Protein AF-A0A3N6DY09-F1 (afdb_monomer_lite)

Radius of gyration: 40.02 Å; chains: 1; bounding box: 85×36×137 Å

pLDDT: mean 77.92, std 17.55, range [47.06, 97.31]

Sequence (128 aa):
MFWFLLLTMVVVVAAVTLAVVGGGGSAVLQEVEPERLTDPLPANRPVGRADVEAMRLPMAVRGYRMTDVDEALGRLGAELAERDAHIAELESALAGAQATAVNGPDLFKQPGEAPAAEDGQQDREDGR

Structure (mmCIF, N/CA/C/O backbone):
data_AF-A0A3N6DY09-F1
#
_entry.id   AF-A0A3N6DY09-F1
#
loop_
_atom_site.group_PDB
_atom_site.id
_atom_site.type_symbol
_atom_site.label_atom_id
_atom_site.label_alt_id
_atom_site.label_comp_id
_atom_site.label_asym_id
_atom_site.label_entity_id
_atom_site.label_seq_id
_atom_site.pdbx_PDB_ins_code
_atom_site.Cartn_x
_atom_site.Cartn_y
_atom_site.Cartn_z
_atom_site.occupancy
_atom_site.B_iso_or_equiv
_atom_site.auth_seq_id
_atom_site.auth_comp_id
_atom_site.auth_asym_id
_atom_site.auth_atom_id
_atom_site.pdbx_PDB_model_num
ATOM 1 N N . MET A 1 1 ? 33.559 0.266 -51.986 1.00 79.56 1 MET A N 1
ATOM 2 C CA . MET A 1 1 ? 32.151 0.724 -51.965 1.00 79.56 1 MET A CA 1
ATOM 3 C C . MET A 1 1 ? 31.298 -0.138 -51.033 1.00 79.56 1 MET A C 1
ATOM 5 O O . MET A 1 1 ? 30.915 0.369 -49.993 1.00 79.56 1 MET A O 1
ATOM 9 N N . PHE A 1 2 ? 31.097 -1.437 -51.296 1.00 86.00 2 PHE A N 1
ATOM 10 C CA . PHE A 1 2 ? 30.288 -2.330 -50.435 1.00 86.00 2 PHE A CA 1
ATOM 11 C C . PHE A 1 2 ? 30.729 -2.386 -48.957 1.00 86.00 2 PHE A C 1
ATOM 13 O O . PHE A 1 2 ? 29.913 -2.209 -48.062 1.00 86.00 2 PHE A O 1
ATOM 20 N N . TRP A 1 3 ? 32.031 -2.542 -48.698 1.00 90.00 3 TRP A N 1
ATOM 21 C CA . TRP A 1 3 ? 32.584 -2.562 -47.335 1.00 90.00 3 TRP A CA 1
ATOM 22 C C . TRP A 1 3 ? 32.303 -1.289 -46.531 1.00 90.00 3 TRP A C 1
ATOM 24 O O . TRP A 1 3 ? 32.050 -1.361 -45.334 1.00 90.00 3 TRP A O 1
ATOM 34 N N . PHE A 1 4 ? 32.317 -0.132 -47.196 1.00 92.81 4 PHE A N 1
ATOM 35 C CA . PHE A 1 4 ? 32.010 1.141 -46.553 1.00 92.81 4 PHE A CA 1
ATOM 36 C C . PHE A 1 4 ? 30.542 1.191 -46.132 1.00 92.81 4 PHE A C 1
ATOM 38 O O . PHE A 1 4 ? 30.271 1.549 -44.992 1.00 92.81 4 PHE A O 1
ATOM 45 N N . LEU A 1 5 ? 29.627 0.759 -47.012 1.00 93.94 5 LEU A N 1
ATOM 46 C CA . LEU A 1 5 ? 28.190 0.669 -46.729 1.00 93.94 5 LEU A CA 1
ATOM 47 C C . LEU A 1 5 ? 27.890 -0.301 -45.583 1.00 93.94 5 LEU A C 1
ATOM 49 O O . LEU A 1 5 ? 27.089 0.008 -44.707 1.00 93.94 5 LEU A O 1
ATOM 53 N N . LEU A 1 6 ? 28.563 -1.454 -45.556 1.00 95.25 6 LEU A N 1
ATOM 54 C CA . LEU A 1 6 ? 28.407 -2.432 -44.482 1.00 95.25 6 LEU A CA 1
ATOM 55 C C . LEU A 1 6 ? 28.889 -1.855 -43.147 1.00 95.25 6 LEU A C 1
ATOM 57 O O . LEU A 1 6 ? 28.187 -1.958 -42.146 1.00 95.25 6 LEU A O 1
ATOM 61 N N . LEU A 1 7 ? 30.043 -1.184 -43.139 1.00 96.62 7 LEU A N 1
ATOM 62 C CA . LEU A 1 7 ? 30.577 -0.551 -41.937 1.00 96.62 7 LEU A CA 1
ATOM 63 C C . LEU A 1 7 ? 29.682 0.597 -41.451 1.00 96.62 7 LEU A C 1
ATOM 65 O O . LEU A 1 7 ? 29.417 0.689 -40.256 1.00 96.62 7 LEU A O 1
ATOM 69 N N . THR A 1 8 ? 29.143 1.419 -42.359 1.00 96.69 8 THR A N 1
ATOM 70 C CA . THR A 1 8 ? 28.166 2.458 -41.986 1.00 96.69 8 THR A CA 1
ATOM 71 C C . THR A 1 8 ? 26.891 1.846 -41.425 1.00 96.69 8 THR A C 1
ATOM 73 O O . THR A 1 8 ? 26.403 2.316 -40.403 1.00 96.69 8 THR A O 1
ATOM 76 N N . MET A 1 9 ? 26.378 0.771 -42.030 1.00 96.12 9 MET A N 1
ATOM 77 C CA . MET A 1 9 ? 25.195 0.073 -41.527 1.00 96.12 9 MET A CA 1
ATOM 78 C C . MET A 1 9 ? 25.420 -0.470 -40.115 1.00 96.12 9 MET A C 1
ATOM 80 O O . MET A 1 9 ? 24.580 -0.260 -39.246 1.00 96.12 9 MET A O 1
ATOM 84 N N . VAL A 1 10 ? 26.566 -1.108 -39.858 1.00 96.88 10 VAL A N 1
ATOM 85 C CA . VAL A 1 10 ? 26.912 -1.613 -38.521 1.00 96.88 10 VAL A CA 1
ATOM 86 C C . VAL A 1 10 ? 27.005 -0.473 -37.509 1.00 96.88 10 VAL A C 1
ATOM 88 O O . VAL A 1 10 ? 26.455 -0.597 -36.420 1.00 96.88 10 VAL A O 1
ATOM 91 N N . VAL A 1 11 ? 27.640 0.649 -37.862 1.00 96.94 11 VAL A N 1
ATOM 92 C CA . VAL A 1 11 ? 27.747 1.822 -36.977 1.00 96.94 11 VAL A CA 1
ATOM 93 C C . VAL A 1 11 ? 26.372 2.414 -36.667 1.00 96.94 11 VAL A C 1
ATOM 95 O O . VAL A 1 11 ? 26.092 2.714 -35.511 1.00 96.94 11 VAL A O 1
ATOM 98 N N . VAL A 1 12 ? 25.498 2.544 -37.669 1.00 96.12 12 VAL A N 1
ATOM 99 C CA . VAL A 1 12 ? 24.133 3.059 -37.485 1.00 96.12 12 VAL A CA 1
ATOM 100 C C . VAL A 1 12 ? 23.316 2.119 -36.604 1.00 96.12 12 VAL A C 1
ATOM 102 O O . VAL A 1 12 ? 22.705 2.577 -35.644 1.00 96.12 12 VAL A O 1
ATOM 105 N N . VAL A 1 13 ? 23.337 0.812 -36.877 1.00 95.94 13 VAL A N 1
ATOM 106 C CA . VAL A 1 13 ? 22.625 -0.184 -36.061 1.00 95.94 13 VAL A CA 1
ATOM 107 C C . VAL A 1 13 ? 23.147 -0.166 -34.630 1.00 95.94 13 VAL A C 1
ATOM 109 O O . VAL A 1 13 ? 22.346 -0.079 -33.706 1.00 95.94 13 VAL A O 1
ATOM 112 N N . ALA A 1 14 ? 24.468 -0.170 -34.436 1.00 92.56 14 ALA A N 1
ATOM 113 C CA . ALA A 1 14 ? 25.081 -0.096 -33.116 1.00 92.56 14 ALA A CA 1
ATOM 114 C C . ALA A 1 14 ? 24.647 1.175 -32.375 1.00 92.56 14 ALA A C 1
ATOM 116 O O . ALA A 1 14 ? 24.152 1.079 -31.257 1.00 92.56 14 ALA A O 1
ATOM 117 N N . ALA A 1 15 ? 24.735 2.347 -33.008 1.00 88.69 15 ALA A N 1
ATOM 118 C CA . ALA A 1 15 ? 24.318 3.614 -32.413 1.00 88.69 15 ALA A CA 1
ATOM 119 C C . ALA A 1 15 ? 22.826 3.624 -32.042 1.00 88.69 15 ALA A C 1
ATOM 121 O O . ALA A 1 15 ? 22.480 4.032 -30.937 1.00 88.69 15 ALA A O 1
ATOM 122 N N . VAL A 1 16 ? 21.949 3.123 -32.919 1.00 88.62 16 VAL A N 1
ATOM 123 C CA . VAL A 1 16 ? 20.505 3.021 -32.653 1.00 88.62 16 VAL A CA 1
ATOM 124 C C . VAL A 1 16 ? 20.233 2.048 -31.511 1.00 88.62 16 VAL A C 1
ATOM 126 O O . VAL A 1 16 ? 19.493 2.384 -30.594 1.00 88.62 16 VAL A O 1
ATOM 129 N N . THR A 1 17 ? 20.858 0.869 -31.509 1.00 85.94 17 THR A N 1
ATOM 130 C CA . THR A 1 17 ? 20.703 -0.088 -30.403 1.00 85.94 17 THR A CA 1
ATOM 131 C C . THR A 1 17 ? 21.196 0.489 -29.083 1.00 85.94 17 THR A C 1
ATOM 133 O O . THR A 1 17 ? 20.517 0.335 -28.077 1.00 85.94 17 THR A O 1
ATOM 136 N N . LEU A 1 18 ? 22.316 1.216 -29.075 1.00 79.81 18 LEU A N 1
ATOM 137 C CA . LEU A 1 18 ? 22.851 1.864 -27.879 1.00 79.81 18 LEU A CA 1
ATOM 138 C C . LEU A 1 18 ? 21.962 3.032 -27.431 1.00 79.81 18 LEU A C 1
ATOM 140 O O . LEU A 1 18 ? 21.809 3.239 -26.238 1.00 79.81 18 LEU A O 1
ATOM 144 N N . ALA A 1 19 ? 21.308 3.746 -28.348 1.00 75.81 19 ALA A N 1
ATOM 145 C CA . ALA A 1 19 ? 20.324 4.774 -28.012 1.00 75.81 19 ALA A CA 1
ATOM 146 C C . ALA A 1 19 ? 19.022 4.183 -27.445 1.00 75.81 19 ALA A C 1
ATOM 148 O O . ALA A 1 19 ? 18.463 4.728 -26.501 1.00 75.81 19 ALA A O 1
ATOM 149 N N . VAL A 1 20 ? 18.551 3.051 -27.973 1.00 76.56 20 VAL A N 1
ATOM 150 C CA . VAL A 1 20 ? 17.343 2.365 -27.481 1.00 76.56 20 VAL A CA 1
ATOM 151 C C . VAL A 1 20 ? 17.601 1.684 -26.135 1.00 76.56 20 VAL A C 1
ATOM 153 O O . VAL A 1 20 ? 16.767 1.751 -25.239 1.00 76.56 20 VAL A O 1
ATOM 156 N N . VAL A 1 21 ? 18.764 1.048 -25.976 1.00 74.06 21 VAL A N 1
ATOM 157 C CA . VAL A 1 21 ? 19.161 0.351 -24.740 1.00 74.06 21 VAL A CA 1
ATOM 158 C C . VAL A 1 21 ? 19.677 1.332 -23.679 1.00 74.06 21 VAL A C 1
ATOM 160 O O . VAL A 1 21 ? 19.460 1.122 -22.491 1.00 74.06 21 VAL A O 1
ATOM 163 N N . GLY A 1 22 ? 20.362 2.399 -24.094 1.00 59.53 22 GLY A N 1
ATOM 164 C CA . GLY A 1 22 ? 20.989 3.405 -23.231 1.00 59.53 22 GLY A CA 1
ATOM 165 C C . GLY A 1 22 ? 20.166 4.677 -23.015 1.00 59.53 22 GLY A C 1
ATOM 166 O O . GLY A 1 22 ? 20.532 5.492 -22.173 1.00 59.53 22 GLY A O 1
ATOM 167 N N . GLY A 1 23 ? 19.035 4.845 -23.705 1.00 54.03 23 GLY A N 1
ATOM 168 C CA . GLY A 1 23 ? 18.120 5.990 -23.598 1.00 54.03 23 GLY A CA 1
ATOM 169 C C . GLY A 1 23 ? 17.341 6.096 -22.281 1.00 54.03 23 GLY A C 1
ATOM 170 O O . GLY A 1 23 ? 16.285 6.716 -22.252 1.00 54.03 23 GLY A O 1
ATOM 171 N N . GLY A 1 24 ? 17.844 5.498 -21.198 1.00 51.88 24 GLY A N 1
ATOM 172 C CA . GLY A 1 24 ? 17.361 5.709 -19.832 1.00 51.88 24 GLY A CA 1
ATOM 173 C C . GLY A 1 24 ? 18.131 6.788 -19.059 1.00 51.88 24 GLY A C 1
ATOM 174 O O . GLY A 1 24 ? 17.864 6.976 -17.878 1.00 51.88 24 GLY A O 1
ATOM 175 N N . GLY A 1 25 ? 19.104 7.470 -19.676 1.00 53.38 25 GLY A N 1
ATOM 176 C CA . GLY A 1 25 ? 19.968 8.429 -18.983 1.00 53.38 25 GLY A CA 1
ATOM 177 C C . GLY A 1 25 ? 20.284 9.678 -19.801 1.00 53.38 25 GLY A C 1
ATOM 178 O O . GLY A 1 25 ? 21.282 9.713 -20.511 1.00 53.38 25 GLY A O 1
ATOM 179 N N . SER A 1 26 ? 19.468 10.714 -19.602 1.00 54.22 26 SER A N 1
ATOM 180 C CA . SER A 1 26 ? 19.803 12.139 -19.764 1.00 54.22 26 SER A CA 1
ATOM 181 C C . SER A 1 26 ? 19.998 12.702 -21.179 1.00 54.22 26 SER A C 1
ATOM 183 O O . SER A 1 26 ? 21.085 12.656 -21.746 1.00 54.22 26 SER A O 1
ATOM 185 N N . ALA A 1 27 ? 18.973 13.408 -21.673 1.00 53.25 27 ALA A N 1
ATOM 186 C CA . ALA A 1 27 ? 18.945 14.881 -21.750 1.00 53.25 27 ALA A CA 1
ATOM 187 C C . ALA A 1 27 ? 17.975 15.372 -22.849 1.00 53.25 27 ALA A C 1
ATOM 189 O O . ALA A 1 27 ? 17.975 14.860 -23.963 1.00 53.25 27 ALA A O 1
ATOM 190 N N . VAL A 1 28 ? 17.249 16.457 -22.543 1.00 48.53 28 VAL A N 1
ATOM 191 C CA . VAL A 1 28 ? 16.513 17.389 -23.439 1.00 48.53 28 VAL A CA 1
ATOM 192 C C . VAL A 1 28 ? 14.979 17.273 -23.486 1.00 48.53 28 VAL A C 1
ATOM 194 O O . VAL A 1 28 ? 14.332 18.253 -23.843 1.00 48.53 28 VAL A O 1
ATOM 197 N N . LEU A 1 29 ? 14.351 16.203 -23.000 1.00 52.91 29 LEU A N 1
ATOM 198 C CA . LEU A 1 29 ? 12.908 16.240 -22.723 1.00 52.91 29 LEU A CA 1
ATOM 199 C C . LEU A 1 29 ? 12.701 16.375 -21.220 1.00 52.91 29 LEU A C 1
ATOM 201 O O . LEU A 1 29 ? 13.230 15.580 -20.449 1.00 52.91 29 LEU A O 1
ATOM 205 N N . GLN A 1 30 ? 11.999 17.439 -20.828 1.00 47.22 30 GLN A N 1
ATOM 206 C CA . GLN A 1 30 ? 11.522 17.675 -19.471 1.00 47.22 30 GLN A CA 1
ATOM 207 C C . GLN A 1 30 ? 10.994 16.353 -18.912 1.00 47.22 30 GLN A C 1
ATOM 209 O O . GLN A 1 30 ? 10.228 15.678 -19.596 1.00 47.22 30 GLN A O 1
ATOM 214 N N . GLU A 1 31 ? 11.468 15.981 -17.727 1.00 47.06 31 GLU A N 1
ATOM 215 C CA . GLU A 1 31 ? 11.088 14.780 -16.989 1.00 47.06 31 GLU A CA 1
ATOM 216 C C . GLU A 1 31 ? 9.564 14.794 -16.794 1.00 47.06 31 GLU A C 1
ATOM 218 O O . GLU A 1 31 ? 9.040 15.320 -15.814 1.00 47.06 31 GLU A O 1
ATOM 223 N N . VAL A 1 32 ? 8.818 14.305 -17.787 1.00 48.38 32 VAL A N 1
ATOM 224 C CA . VAL A 1 32 ? 7.433 13.904 -17.593 1.00 48.38 32 VAL A CA 1
ATOM 225 C C . VAL A 1 32 ? 7.575 12.750 -16.628 1.00 48.38 32 VAL A C 1
ATOM 227 O O . VAL A 1 32 ? 8.108 11.709 -17.017 1.00 48.38 32 VAL A O 1
ATOM 230 N N . GLU A 1 33 ? 7.234 12.992 -15.357 1.00 52.19 33 GLU A N 1
ATOM 231 C CA . GLU A 1 33 ? 7.202 11.961 -14.326 1.00 52.19 33 GLU A CA 1
ATOM 232 C C . GLU A 1 33 ? 6.569 10.735 -14.987 1.00 52.19 33 GLU A C 1
ATOM 234 O O . GLU A 1 33 ? 5.438 10.857 -15.471 1.00 52.19 33 GLU A O 1
ATOM 239 N N . PRO A 1 34 ? 7.329 9.633 -15.155 1.00 54.72 34 PRO A N 1
ATOM 240 C CA . PRO A 1 34 ? 6.901 8.506 -15.966 1.00 54.72 34 PRO A CA 1
ATOM 241 C C . PRO A 1 34 ? 5.508 8.151 -15.501 1.00 54.72 34 PRO A C 1
ATOM 243 O O . PRO A 1 34 ? 5.346 7.922 -14.304 1.00 54.72 34 PRO A O 1
ATOM 246 N N . GLU A 1 35 ? 4.537 8.227 -16.416 1.00 50.16 35 GLU A N 1
ATOM 247 C CA . GLU A 1 35 ? 3.107 8.148 -16.134 1.00 50.16 35 GLU A CA 1
ATOM 248 C C . GLU A 1 35 ? 2.884 7.000 -15.159 1.00 50.16 35 GLU A C 1
ATOM 250 O O . GLU A 1 35 ? 2.974 5.823 -15.524 1.00 50.16 35 GLU A O 1
ATOM 255 N N . ARG A 1 36 ? 2.772 7.344 -13.868 1.00 55.09 36 ARG A N 1
ATOM 256 C CA . ARG A 1 36 ? 2.793 6.345 -12.813 1.00 55.09 36 ARG A CA 1
ATOM 257 C C . ARG A 1 36 ? 1.429 5.701 -12.871 1.00 55.09 36 ARG A C 1
ATOM 259 O O . ARG A 1 36 ? 0.507 6.120 -12.188 1.00 55.09 36 ARG A O 1
ATOM 266 N N . LEU A 1 37 ? 1.325 4.632 -13.652 1.00 52.97 37 LEU A N 1
ATOM 267 C CA . LEU A 1 37 ? 0.248 3.643 -13.578 1.00 52.97 37 LEU A CA 1
ATOM 268 C C . LEU A 1 37 ? 0.341 2.845 -12.260 1.00 52.97 37 LEU A C 1
ATOM 270 O O . LEU A 1 37 ? 0.030 1.659 -12.204 1.00 52.97 37 LEU A O 1
ATOM 274 N N . THR A 1 38 ? 0.861 3.475 -11.210 1.00 60.16 38 THR A N 1
ATOM 275 C CA . THR A 1 38 ? 0.925 2.957 -9.861 1.00 60.16 38 THR A CA 1
ATOM 276 C C . THR A 1 38 ? -0.330 3.471 -9.198 1.00 60.16 38 THR A C 1
ATOM 278 O O . THR A 1 38 ? -0.422 4.667 -8.940 1.00 60.16 38 THR A O 1
ATOM 281 N N . ASP A 1 39 ? -1.294 2.588 -8.964 1.00 67.50 39 ASP A N 1
ATOM 282 C CA . ASP A 1 39 ? -2.396 2.901 -8.062 1.00 67.50 39 ASP A CA 1
ATOM 283 C C . ASP A 1 39 ? -1.775 3.156 -6.678 1.00 67.50 39 ASP A C 1
ATOM 285 O O . ASP A 1 39 ? -1.176 2.234 -6.105 1.00 67.50 39 ASP A O 1
ATOM 289 N N . PRO A 1 40 ? -1.729 4.415 -6.206 1.00 73.75 40 PRO A N 1
ATOM 290 C CA . PRO A 1 40 ? -1.013 4.730 -4.988 1.00 73.75 40 PRO A CA 1
ATOM 291 C C . PRO A 1 40 ? -1.749 4.117 -3.800 1.00 73.75 40 PRO A C 1
ATOM 293 O O . PRO A 1 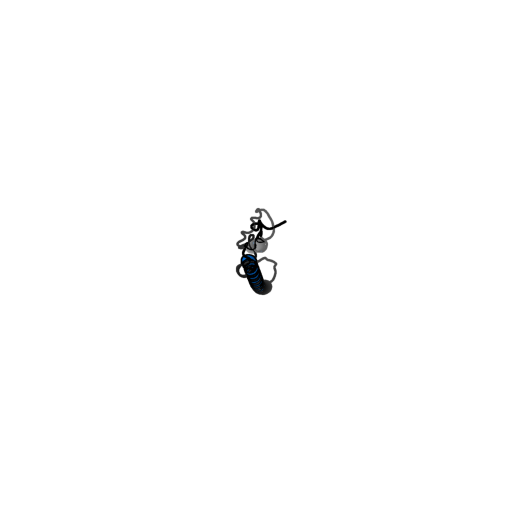40 ? -2.978 4.067 -3.760 1.00 73.75 40 PRO A O 1
ATOM 296 N N . LEU A 1 41 ? -0.985 3.698 -2.790 1.00 83.81 41 LEU A N 1
ATOM 297 C CA . LEU A 1 41 ? -1.571 3.280 -1.522 1.00 83.81 41 LEU A CA 1
ATOM 298 C C . LEU A 1 41 ? -2.489 4.388 -0.974 1.00 83.81 41 LEU A C 1
ATOM 300 O O . LEU A 1 41 ? -2.195 5.578 -1.155 1.00 83.81 41 LEU A O 1
ATOM 304 N N . PRO A 1 42 ? -3.591 4.021 -0.296 1.00 84.81 42 PRO A N 1
ATOM 305 C CA . PRO A 1 42 ? -4.538 4.995 0.220 1.00 84.81 42 PRO A CA 1
ATOM 306 C C . PRO A 1 42 ? -3.839 5.991 1.155 1.00 84.81 42 PRO A C 1
ATOM 308 O O . PRO A 1 42 ? -3.263 5.614 2.169 1.00 84.81 42 PRO A O 1
ATOM 311 N N . ALA A 1 43 ? -3.905 7.282 0.819 1.00 85.38 43 ALA A N 1
ATOM 312 C CA . ALA A 1 43 ? -3.281 8.345 1.615 1.00 85.38 43 ALA A CA 1
ATOM 313 C C . ALA A 1 43 ? -4.156 8.813 2.792 1.00 85.38 43 ALA A C 1
ATOM 315 O O . ALA A 1 43 ? -3.674 9.472 3.709 1.00 85.38 43 ALA A O 1
ATOM 316 N N . ASN A 1 44 ? -5.455 8.510 2.750 1.00 88.56 44 ASN A N 1
ATOM 317 C CA . ASN A 1 44 ? -6.465 9.008 3.686 1.00 88.56 44 ASN A CA 1
ATOM 318 C C . ASN A 1 44 ? -6.987 7.948 4.667 1.00 88.56 44 ASN A C 1
ATOM 320 O O . ASN A 1 44 ? -7.791 8.279 5.536 1.00 88.56 44 ASN A O 1
ATOM 324 N N . ARG A 1 45 ? -6.569 6.687 4.527 1.00 88.19 45 ARG A N 1
ATOM 325 C CA . ARG A 1 45 ? -6.936 5.593 5.430 1.00 88.19 45 ARG A CA 1
ATOM 326 C C . ARG A 1 45 ? -5.749 4.655 5.649 1.00 88.19 45 ARG A C 1
ATOM 328 O O . ARG A 1 45 ? -4.858 4.624 4.801 1.00 88.19 45 ARG A O 1
ATOM 335 N N . PRO A 1 46 ? -5.741 3.876 6.743 1.00 88.75 46 PRO A N 1
ATOM 336 C CA . PRO A 1 46 ? -4.762 2.816 6.924 1.00 88.75 46 PRO A CA 1
ATOM 337 C C . PRO A 1 46 ? -4.748 1.854 5.731 1.00 88.75 46 PRO A C 1
ATOM 339 O O . PRO A 1 46 ? -5.791 1.545 5.142 1.00 88.75 46 PRO A O 1
ATOM 342 N N . VAL A 1 47 ? -3.545 1.401 5.386 1.00 91.12 47 VAL A N 1
ATOM 343 C CA . VAL A 1 47 ? -3.317 0.378 4.365 1.00 91.12 47 VAL A CA 1
ATOM 344 C C . VAL A 1 47 ? -3.822 -0.950 4.910 1.00 91.12 47 VAL A C 1
ATOM 346 O O . VAL A 1 47 ? -3.448 -1.323 6.017 1.00 91.12 47 VAL A O 1
ATOM 349 N N . GLY A 1 48 ? -4.648 -1.647 4.134 1.00 90.12 48 GLY A N 1
ATOM 350 C CA . GLY A 1 48 ? -5.092 -3.003 4.433 1.00 90.12 48 GLY A CA 1
ATOM 351 C C . GLY A 1 48 ? -4.410 -4.035 3.538 1.00 90.12 48 GLY A C 1
ATOM 352 O O . GLY A 1 48 ? -3.754 -3.709 2.546 1.00 90.12 48 GLY A O 1
ATOM 353 N N . ARG A 1 49 ? -4.618 -5.316 3.849 1.00 90.00 49 ARG A N 1
ATOM 354 C CA . ARG A 1 49 ? -4.065 -6.436 3.068 1.00 90.00 49 ARG A CA 1
ATOM 355 C C . ARG A 1 49 ? -4.412 -6.369 1.574 1.00 90.00 49 ARG A C 1
ATOM 357 O O . ARG A 1 49 ? -3.537 -6.574 0.741 1.00 90.00 49 ARG A O 1
ATOM 364 N N . ALA A 1 50 ? -5.663 -6.053 1.240 1.00 87.75 50 ALA A N 1
ATOM 365 C CA . ALA A 1 50 ? -6.117 -5.968 -0.150 1.00 87.75 50 ALA A CA 1
ATOM 366 C C . ALA A 1 50 ? -5.390 -4.867 -0.944 1.00 87.75 50 ALA A C 1
ATOM 368 O O . ALA A 1 50 ? -5.147 -5.030 -2.136 1.00 87.75 50 ALA A O 1
ATOM 369 N N . ASP A 1 51 ? -5.002 -3.774 -0.281 1.00 89.62 51 ASP A N 1
ATOM 370 C CA . ASP A 1 51 ? -4.270 -2.676 -0.918 1.00 89.62 51 ASP A CA 1
ATOM 371 C C . ASP A 1 51 ? -2.837 -3.102 -1.264 1.00 89.62 51 ASP A C 1
ATOM 373 O O . ASP A 1 51 ? -2.330 -2.783 -2.337 1.00 89.62 51 ASP A O 1
ATOM 377 N N . VAL A 1 52 ? -2.199 -3.878 -0.380 1.00 90.19 52 VAL A N 1
ATOM 378 C CA . VAL A 1 52 ? -0.868 -4.455 -0.626 1.00 90.19 52 VAL A CA 1
ATOM 379 C C . VAL A 1 52 ? -0.918 -5.479 -1.763 1.00 90.19 52 VAL A C 1
ATOM 381 O O . VAL A 1 52 ? -0.034 -5.477 -2.615 1.00 90.19 52 VAL A O 1
ATOM 384 N N . GLU A 1 53 ? -1.957 -6.319 -1.814 1.00 87.81 53 GLU A N 1
ATOM 385 C CA . GLU A 1 53 ? -2.149 -7.318 -2.878 1.00 87.81 53 GLU A CA 1
ATOM 386 C C . GLU A 1 53 ? -2.474 -6.683 -4.245 1.00 87.81 53 GLU A C 1
ATOM 388 O O . GLU A 1 53 ? -2.097 -7.224 -5.287 1.00 87.81 53 GLU A O 1
ATOM 393 N N . ALA A 1 54 ? -3.152 -5.531 -4.262 1.00 87.00 54 ALA A N 1
ATOM 394 C CA . ALA A 1 54 ? -3.472 -4.793 -5.485 1.00 87.00 54 ALA A CA 1
ATOM 395 C C . ALA A 1 54 ? -2.301 -3.942 -6.013 1.00 87.00 54 ALA A C 1
ATOM 397 O O . ALA A 1 54 ? -2.300 -3.549 -7.184 1.00 87.00 54 ALA A O 1
ATOM 398 N N . MET A 1 55 ? -1.297 -3.668 -5.174 1.00 86.25 55 MET A N 1
ATOM 399 C CA . MET A 1 55 ? -0.171 -2.799 -5.499 1.00 86.25 55 MET A CA 1
ATOM 400 C C . MET A 1 55 ? 0.665 -3.346 -6.667 1.00 86.25 55 MET A C 1
ATOM 402 O O . MET A 1 55 ? 1.060 -4.511 -6.706 1.00 86.25 55 MET A O 1
ATOM 406 N N . ARG A 1 56 ? 0.993 -2.472 -7.627 1.00 83.38 56 ARG A N 1
ATOM 407 C CA . ARG A 1 56 ? 1.836 -2.800 -8.787 1.00 83.38 56 ARG A CA 1
ATOM 408 C C . ARG A 1 56 ? 3.119 -1.983 -8.770 1.00 83.38 56 ARG A C 1
ATOM 410 O O . ARG A 1 56 ? 3.110 -0.782 -9.034 1.00 83.38 56 ARG A O 1
ATOM 417 N N . LEU A 1 57 ? 4.229 -2.656 -8.478 1.00 83.69 57 LEU A N 1
ATOM 418 C CA . LEU A 1 57 ? 5.552 -2.041 -8.474 1.00 83.69 57 LEU A CA 1
ATOM 419 C C . LEU A 1 57 ? 6.140 -2.017 -9.899 1.00 83.69 57 LEU A C 1
ATOM 421 O O . LEU A 1 57 ? 6.165 -3.057 -10.562 1.00 83.69 57 LEU A O 1
ATOM 425 N N . PRO A 1 58 ? 6.611 -0.857 -10.394 1.00 79.12 58 PRO A N 1
ATOM 426 C CA . PRO A 1 58 ? 7.232 -0.758 -11.710 1.00 79.12 58 PRO A CA 1
ATOM 427 C C . PRO A 1 58 ? 8.602 -1.450 -11.743 1.00 79.12 58 PRO A C 1
ATOM 429 O O . PRO A 1 58 ? 9.345 -1.449 -10.760 1.00 79.12 58 PRO A O 1
ATOM 432 N N . MET A 1 59 ? 8.963 -2.008 -12.901 1.00 80.44 59 MET A N 1
ATOM 433 C CA . MET A 1 59 ? 10.278 -2.621 -13.111 1.00 80.44 59 MET A CA 1
ATOM 434 C C . MET A 1 59 ? 11.336 -1.563 -13.439 1.00 80.44 59 MET A C 1
ATOM 436 O O . MET A 1 59 ? 11.111 -0.689 -14.274 1.00 80.44 59 MET A O 1
ATOM 440 N N . ALA A 1 60 ? 12.515 -1.681 -12.828 1.00 80.31 60 ALA A N 1
ATOM 441 C CA . ALA A 1 60 ? 13.671 -0.825 -13.088 1.00 80.31 60 ALA A CA 1
ATOM 442 C C . ALA A 1 60 ? 14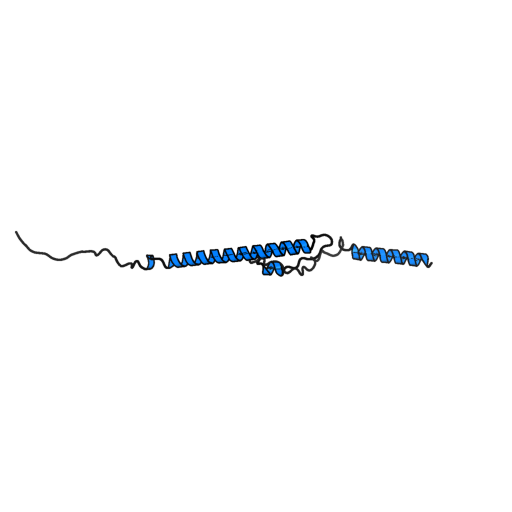.867 -1.653 -13.586 1.00 80.31 60 ALA A C 1
ATOM 444 O O . ALA A 1 60 ? 15.016 -2.819 -13.224 1.00 80.31 60 ALA A O 1
ATOM 445 N N . VAL A 1 61 ? 15.757 -1.032 -14.375 1.00 78.19 61 VAL A N 1
ATOM 446 C CA . VAL A 1 61 ? 16.987 -1.661 -14.919 1.00 78.19 61 VAL A CA 1
ATOM 447 C C . VAL A 1 61 ? 17.863 -2.264 -13.811 1.00 78.19 61 VAL A C 1
ATOM 449 O O . VAL A 1 61 ? 18.568 -3.250 -14.020 1.00 78.19 61 VAL A O 1
ATOM 452 N N . ARG A 1 62 ? 17.792 -1.692 -12.607 1.00 82.12 62 ARG A N 1
ATOM 453 C CA . ARG A 1 62 ? 18.369 -2.237 -11.382 1.00 82.12 62 ARG A CA 1
ATOM 454 C C . ARG A 1 62 ? 17.315 -2.168 -10.283 1.00 82.12 62 ARG A C 1
ATOM 456 O O . ARG A 1 62 ? 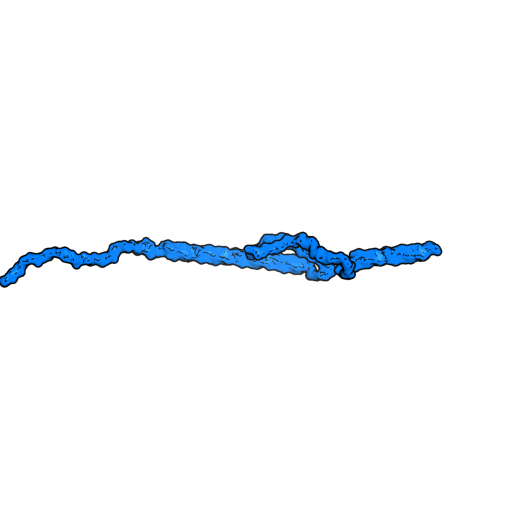16.749 -1.105 -10.052 1.00 82.12 62 ARG A O 1
ATOM 463 N N . GLY A 1 63 ? 17.077 -3.280 -9.599 1.00 84.62 63 GLY A N 1
ATOM 464 C CA . GLY A 1 63 ? 16.067 -3.370 -8.550 1.00 84.62 63 GLY A CA 1
ATOM 465 C C . GLY A 1 63 ? 16.205 -4.644 -7.727 1.00 84.62 63 GLY A C 1
ATOM 466 O O . GLY A 1 63 ? 17.069 -5.484 -7.997 1.00 84.62 63 GLY A O 1
ATOM 467 N N . TYR A 1 64 ? 15.357 -4.764 -6.709 1.00 88.25 64 TYR A N 1
ATOM 468 C CA . TYR A 1 64 ? 15.194 -6.008 -5.966 1.00 88.25 64 TYR A CA 1
ATOM 469 C C . TYR A 1 64 ? 14.586 -7.087 -6.867 1.00 88.25 64 TYR A C 1
ATOM 471 O O . TYR A 1 64 ? 13.930 -6.787 -7.867 1.00 88.25 64 TYR A O 1
ATOM 479 N N . ARG A 1 65 ? 14.821 -8.358 -6.533 1.00 86.69 65 ARG A N 1
ATOM 480 C CA . ARG A 1 65 ? 14.199 -9.460 -7.269 1.00 86.69 65 ARG A CA 1
ATOM 481 C C . ARG A 1 65 ? 12.708 -9.488 -6.967 1.00 86.69 65 ARG A C 1
ATOM 483 O O . ARG A 1 65 ? 12.326 -9.444 -5.804 1.00 86.69 65 ARG A O 1
ATOM 490 N N . MET A 1 66 ? 11.895 -9.613 -8.014 1.00 86.75 66 MET A N 1
ATOM 491 C CA . MET A 1 66 ? 10.436 -9.602 -7.886 1.00 86.75 66 MET A CA 1
ATOM 492 C C . MET A 1 66 ? 9.941 -10.702 -6.943 1.00 86.75 66 MET A C 1
ATOM 494 O O . MET A 1 66 ? 9.140 -10.428 -6.069 1.00 86.75 66 MET A O 1
ATOM 498 N N . THR A 1 67 ? 10.506 -11.909 -7.036 1.00 90.69 67 THR A N 1
ATOM 499 C CA . THR A 1 67 ? 10.137 -13.034 -6.164 1.00 90.69 67 THR A CA 1
ATOM 500 C C . THR A 1 67 ? 10.371 -12.739 -4.683 1.00 90.69 67 THR A C 1
ATOM 502 O O . THR A 1 67 ? 9.488 -12.994 -3.875 1.00 90.69 67 THR A O 1
ATOM 505 N N . ASP A 1 68 ? 11.524 -12.160 -4.334 1.00 92.50 68 ASP A N 1
ATOM 506 C CA . ASP A 1 68 ? 11.860 -11.849 -2.939 1.00 92.50 68 ASP A CA 1
ATOM 507 C C . ASP A 1 68 ? 10.955 -10.729 -2.396 1.00 92.50 68 ASP A C 1
ATOM 509 O O . ASP A 1 68 ? 10.539 -10.750 -1.238 1.00 92.50 68 ASP A O 1
ATOM 513 N N . VAL A 1 69 ? 10.628 -9.748 -3.247 1.00 92.88 69 VAL A N 1
ATOM 514 C CA . VAL A 1 69 ? 9.701 -8.660 -2.910 1.00 92.88 69 VAL A CA 1
ATOM 515 C C . VAL A 1 69 ? 8.280 -9.191 -2.739 1.00 92.88 69 VAL A C 1
ATOM 517 O O . VAL A 1 69 ? 7.638 -8.859 -1.749 1.00 92.88 69 VAL A O 1
ATOM 520 N N . ASP A 1 70 ? 7.802 -10.037 -3.650 1.00 91.69 70 ASP A N 1
ATOM 521 C CA . ASP A 1 70 ? 6.462 -10.626 -3.597 1.00 91.69 70 ASP A CA 1
ATOM 522 C C . ASP A 1 70 ? 6.295 -11.528 -2.369 1.00 91.69 70 ASP A C 1
ATOM 524 O O . ASP A 1 70 ? 5.268 -11.471 -1.694 1.00 91.69 70 ASP A O 1
ATOM 528 N N . GLU A 1 71 ? 7.315 -12.320 -2.026 1.00 94.19 71 GLU A N 1
ATOM 529 C CA . GLU A 1 71 ? 7.316 -13.140 -0.812 1.00 94.19 71 GLU A CA 1
ATOM 530 C C . GLU A 1 71 ? 7.251 -12.266 0.449 1.00 94.19 71 GLU A C 1
ATOM 532 O O . GLU A 1 71 ? 6.432 -12.509 1.342 1.00 94.19 71 GLU A O 1
ATOM 537 N N . ALA A 1 72 ? 8.066 -11.208 0.507 1.00 95.38 72 ALA A N 1
ATOM 538 C CA . ALA A 1 72 ? 8.067 -10.273 1.626 1.00 95.38 72 ALA A CA 1
ATOM 539 C C . ALA A 1 72 ? 6.727 -9.528 1.757 1.00 95.38 72 ALA A C 1
ATOM 541 O O . ALA A 1 72 ? 6.187 -9.433 2.860 1.00 95.38 72 ALA A O 1
ATOM 542 N N . LEU A 1 73 ? 6.160 -9.035 0.651 1.00 94.81 73 LEU A N 1
ATOM 543 C CA . LEU A 1 73 ? 4.864 -8.352 0.638 1.00 94.81 73 LEU A CA 1
ATOM 544 C C . LEU A 1 73 ? 3.717 -9.296 1.002 1.00 94.81 73 LEU A C 1
ATOM 546 O O . LEU A 1 73 ? 2.842 -8.909 1.773 1.00 94.81 73 LEU A O 1
ATOM 550 N N . GLY A 1 74 ? 3.741 -10.541 0.520 1.00 93.75 74 GLY A N 1
ATOM 551 C CA . GLY A 1 74 ? 2.757 -11.559 0.886 1.00 93.75 74 GLY A CA 1
ATOM 552 C C . GLY A 1 74 ? 2.779 -11.865 2.384 1.00 93.75 74 GLY A C 1
ATOM 553 O O . GLY A 1 74 ? 1.728 -11.921 3.027 1.00 93.75 74 GLY A O 1
ATOM 554 N N . ARG A 1 75 ? 3.976 -11.980 2.973 1.00 95.56 75 ARG A N 1
ATOM 555 C CA . ARG A 1 75 ? 4.138 -12.148 4.421 1.00 95.56 75 ARG A CA 1
ATOM 556 C C . ARG A 1 75 ? 3.631 -10.935 5.200 1.00 95.56 75 ARG A C 1
ATOM 558 O O . ARG A 1 75 ? 2.857 -11.100 6.139 1.00 95.56 75 ARG A O 1
ATOM 565 N N . LEU A 1 76 ? 4.027 -9.727 4.801 1.00 95.94 76 LEU A N 1
ATOM 566 C CA . LEU A 1 76 ? 3.583 -8.491 5.449 1.00 95.94 76 LEU A CA 1
ATOM 567 C C . LEU A 1 76 ? 2.064 -8.304 5.348 1.00 95.94 76 LEU A C 1
ATOM 569 O O . LEU A 1 76 ? 1.443 -7.882 6.318 1.00 95.94 76 LEU A O 1
ATOM 573 N N . GLY A 1 77 ? 1.450 -8.660 4.217 1.00 94.44 77 GLY A N 1
ATOM 574 C CA . GLY A 1 77 ? -0.002 -8.624 4.041 1.00 94.44 77 GLY A CA 1
ATOM 575 C C . GLY A 1 77 ? -0.741 -9.585 4.977 1.00 94.44 77 GLY A C 1
ATOM 576 O O . GLY A 1 77 ? -1.804 -9.241 5.494 1.00 94.44 77 GLY A O 1
ATOM 577 N N . ALA A 1 78 ? -0.173 -10.765 5.248 1.00 95.19 78 ALA A N 1
ATOM 578 C CA . ALA A 1 78 ? -0.724 -11.701 6.227 1.00 95.19 78 ALA A CA 1
ATOM 579 C C . ALA A 1 78 ? -0.611 -11.168 7.665 1.00 95.19 78 ALA A C 1
ATOM 581 O O . ALA A 1 78 ? -1.600 -11.177 8.394 1.00 95.19 78 ALA A O 1
ATOM 582 N N . GLU A 1 79 ? 0.557 -10.644 8.049 1.00 96.56 79 GLU A N 1
ATOM 583 C CA . GLU A 1 79 ? 0.774 -10.047 9.376 1.00 96.56 79 GLU A CA 1
ATOM 584 C C . GLU A 1 79 ? -0.120 -8.817 9.605 1.00 96.56 79 GLU A C 1
ATOM 586 O O . GLU A 1 79 ? -0.623 -8.601 10.706 1.00 96.56 79 GLU A O 1
ATOM 591 N N . LEU A 1 80 ? -0.350 -8.015 8.562 1.00 95.7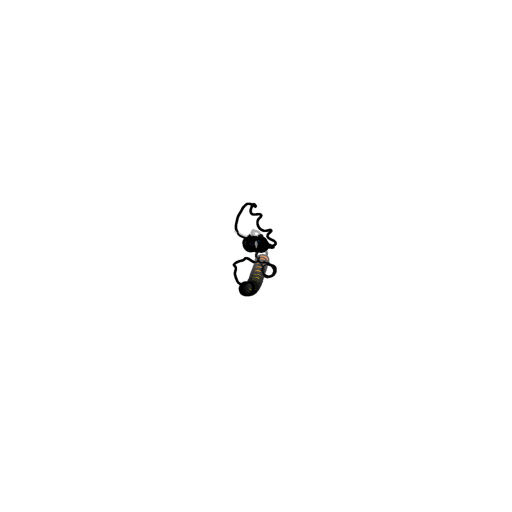5 80 LEU A N 1
ATOM 592 C CA . LEU A 1 80 ? -1.264 -6.877 8.604 1.00 95.75 80 LEU A CA 1
ATOM 593 C C . LEU A 1 80 ? -2.707 -7.326 8.859 1.00 95.75 80 LEU A C 1
ATOM 595 O O . LEU A 1 80 ? -3.359 -6.786 9.744 1.00 95.75 80 LEU A O 1
ATOM 599 N N . ALA A 1 81 ? -3.177 -8.363 8.159 1.00 94.12 81 ALA A N 1
ATOM 600 C CA . ALA A 1 81 ? -4.519 -8.902 8.376 1.00 94.12 81 ALA A CA 1
ATOM 601 C C . ALA A 1 81 ? -4.713 -9.474 9.791 1.00 94.12 81 ALA A C 1
ATOM 603 O O . ALA A 1 81 ? -5.785 -9.318 10.372 1.00 94.12 81 ALA A O 1
ATOM 604 N N . GLU A 1 82 ? -3.688 -10.116 10.357 1.00 95.31 82 GLU A N 1
ATOM 605 C CA . GLU A 1 82 ? -3.722 -10.599 11.741 1.00 95.31 82 GLU A CA 1
A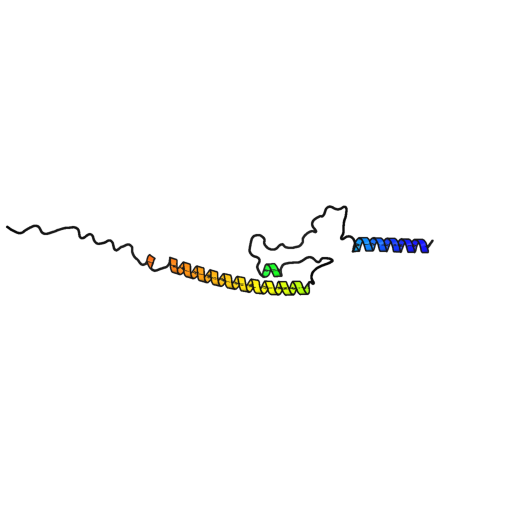TOM 606 C C . GLU A 1 82 ? -3.813 -9.439 12.743 1.00 95.31 82 GLU A C 1
ATOM 608 O O . GLU A 1 82 ? -4.628 -9.471 13.666 1.00 95.31 82 GLU A O 1
ATOM 613 N N . ARG A 1 83 ? -3.028 -8.375 12.531 1.00 96.06 83 ARG A N 1
ATOM 614 C CA . ARG A 1 83 ? -3.080 -7.165 13.365 1.00 96.06 83 ARG A CA 1
ATOM 615 C C . ARG A 1 83 ? -4.432 -6.469 13.279 1.00 96.06 83 ARG A C 1
ATOM 617 O O . ARG A 1 83 ? -4.978 -6.116 14.319 1.00 96.06 83 ARG A O 1
ATOM 624 N N . ASP A 1 84 ? -4.979 -6.310 12.079 1.00 95.19 84 ASP A N 1
ATOM 625 C CA . ASP A 1 84 ? -6.281 -5.671 11.873 1.00 95.19 84 ASP A CA 1
ATOM 626 C C . ASP A 1 84 ? -7.405 -6.462 12.560 1.00 95.19 84 ASP A C 1
ATOM 628 O O . ASP A 1 84 ? -8.278 -5.874 13.198 1.00 95.19 84 ASP A O 1
ATOM 632 N N . ALA A 1 85 ? -7.355 -7.799 12.505 1.00 94.62 85 ALA A N 1
ATOM 633 C CA . ALA A 1 85 ? -8.300 -8.653 13.221 1.00 94.62 85 ALA A CA 1
ATOM 634 C C . ALA A 1 85 ? -8.188 -8.485 14.744 1.00 94.62 85 ALA A C 1
ATOM 636 O O . ALA A 1 85 ? -9.203 -8.367 15.430 1.00 94.62 85 ALA A O 1
ATOM 637 N N . HIS A 1 86 ? -6.963 -8.425 15.270 1.00 96.06 86 HIS A N 1
ATOM 638 C CA . HIS A 1 86 ? -6.737 -8.215 16.697 1.00 96.06 86 HIS A CA 1
ATOM 639 C C . HIS A 1 86 ? -7.206 -6.830 17.167 1.00 96.06 86 HIS A C 1
ATOM 641 O O . HIS A 1 86 ? -7.814 -6.706 18.228 1.00 96.06 86 HIS A O 1
ATOM 647 N N . ILE A 1 87 ? -6.976 -5.785 16.368 1.00 96.06 87 ILE A N 1
ATOM 648 C CA . ILE A 1 87 ? -7.472 -4.434 16.657 1.00 96.06 87 ILE A CA 1
ATOM 649 C C . ILE A 1 87 ? -9.002 -4.431 16.686 1.00 96.06 87 ILE A C 1
ATOM 651 O O . ILE A 1 87 ? -9.579 -3.929 17.647 1.00 96.06 87 ILE A O 1
ATOM 655 N N . ALA A 1 88 ? -9.658 -5.051 15.701 1.00 94.69 88 ALA A N 1
ATOM 656 C CA . ALA A 1 88 ? -11.116 -5.143 15.666 1.00 94.69 88 ALA A CA 1
ATOM 657 C C . ALA A 1 88 ? -11.681 -5.873 16.899 1.00 94.69 88 ALA A C 1
ATOM 659 O O . ALA A 1 88 ? -12.695 -5.457 17.465 1.00 94.69 88 ALA A O 1
ATOM 660 N N . GLU A 1 89 ? -11.010 -6.932 17.358 1.00 95.81 89 GLU A N 1
ATOM 661 C CA . GLU A 1 89 ? -11.371 -7.630 18.591 1.00 95.81 89 GLU A CA 1
ATOM 662 C C . GLU A 1 89 ? -11.250 -6.709 19.817 1.00 95.81 89 GLU A C 1
ATOM 664 O O . GLU A 1 89 ? -12.211 -6.569 20.579 1.00 95.81 89 GLU A O 1
ATOM 669 N N . LEU A 1 90 ? -10.117 -6.022 19.983 1.00 97.31 90 LEU A N 1
ATOM 670 C CA . LEU A 1 90 ? -9.895 -5.088 21.093 1.00 97.31 90 LEU A CA 1
ATOM 671 C C . LEU A 1 90 ? -10.890 -3.922 21.089 1.00 97.31 90 LEU A C 1
ATOM 673 O O . LEU A 1 90 ? -11.415 -3.554 22.142 1.00 97.31 90 LEU A O 1
ATOM 677 N N . GLU A 1 91 ? -11.181 -3.355 19.921 1.00 96.38 91 GLU A N 1
ATOM 678 C CA . GLU A 1 91 ? -12.167 -2.286 19.763 1.00 96.38 91 GLU A CA 1
ATOM 679 C C . GLU A 1 91 ? -13.573 -2.771 20.124 1.00 96.38 91 GLU A C 1
ATOM 681 O O . GLU A 1 91 ? -14.311 -2.064 20.816 1.00 96.38 91 GLU A O 1
ATOM 686 N N . SER A 1 92 ? -13.932 -3.999 19.739 1.00 94.94 92 SER A N 1
ATOM 687 C CA . SER A 1 92 ? -15.222 -4.590 20.09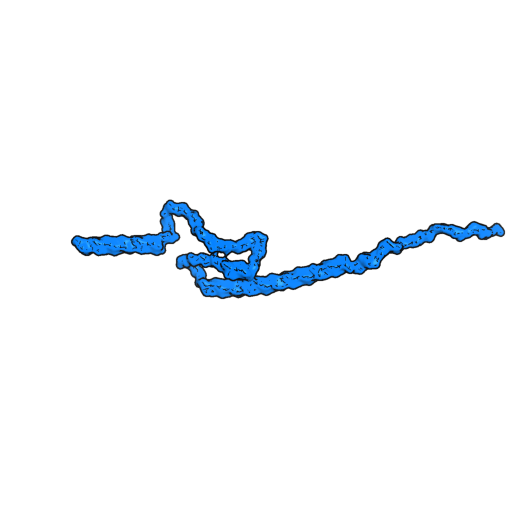9 1.00 94.94 92 SER A CA 1
ATOM 688 C C . SER A 1 92 ? -15.349 -4.827 21.611 1.00 94.94 92 SER A C 1
ATOM 690 O O . SER A 1 92 ? -16.385 -4.512 22.204 1.00 94.94 92 SER A O 1
ATOM 692 N N . ALA A 1 93 ? -14.277 -5.293 22.264 1.00 94.62 93 ALA A N 1
ATOM 693 C CA . ALA A 1 93 ? -14.226 -5.473 23.711 1.00 94.62 93 ALA A CA 1
ATOM 694 C C . ALA A 1 93 ? -14.328 -4.130 24.453 1.00 94.62 93 ALA A C 1
ATOM 696 O O . ALA A 1 93 ? -15.088 -4.010 25.418 1.00 94.62 93 ALA A O 1
ATOM 697 N N . LEU A 1 94 ? -13.619 -3.100 23.977 1.00 95.62 94 LEU A N 1
ATOM 698 C CA . LEU A 1 94 ? -13.692 -1.744 24.521 1.00 95.62 94 LEU A CA 1
ATOM 699 C C . LEU A 1 94 ? -15.112 -1.174 24.391 1.00 95.62 94 LEU A C 1
ATOM 701 O O . LEU A 1 94 ? -15.650 -0.639 25.361 1.00 95.62 94 LEU A O 1
ATOM 705 N N . ALA A 1 95 ? -15.734 -1.315 23.219 1.00 94.38 95 ALA A N 1
ATOM 706 C CA . ALA A 1 95 ? -17.099 -0.859 22.977 1.00 94.38 95 ALA A CA 1
ATOM 707 C C . ALA A 1 95 ? -18.110 -1.574 23.892 1.00 94.38 95 ALA A C 1
ATOM 709 O O . ALA A 1 95 ? -18.981 -0.925 24.473 1.00 94.38 95 ALA A O 1
ATOM 710 N N . GLY A 1 96 ? -17.963 -2.888 24.094 1.00 92.75 96 GLY A N 1
ATOM 711 C CA . GLY A 1 96 ? -18.796 -3.661 25.020 1.00 92.75 96 GLY A CA 1
ATOM 712 C C . GLY A 1 96 ? -18.634 -3.234 26.485 1.00 92.75 96 GLY A C 1
ATOM 713 O O . GLY A 1 96 ? -19.624 -3.093 27.212 1.00 92.75 96 GLY A O 1
ATOM 714 N N . ALA A 1 97 ? -17.400 -2.962 26.917 1.00 91.56 97 ALA A N 1
ATOM 715 C CA . ALA A 1 97 ? -17.118 -2.456 28.258 1.00 91.56 97 ALA A CA 1
ATOM 716 C C . ALA A 1 97 ? -17.729 -1.062 28.485 1.00 91.56 97 ALA A C 1
ATOM 718 O O . ALA A 1 97 ? -18.373 -0.830 29.509 1.00 91.56 97 ALA A O 1
ATOM 719 N N . GLN A 1 98 ? -17.599 -0.155 27.511 1.00 90.75 98 GLN A N 1
ATOM 720 C CA . GLN A 1 98 ? -18.222 1.171 27.564 1.00 90.75 98 GLN A CA 1
ATOM 721 C C . GLN A 1 98 ? -19.751 1.082 27.597 1.00 90.75 98 GLN A C 1
ATOM 723 O O . GLN A 1 98 ? -20.384 1.751 28.412 1.00 90.75 98 GLN A O 1
ATOM 728 N N . ALA A 1 99 ? -20.353 0.216 26.778 1.00 88.25 99 ALA A N 1
ATOM 729 C CA . ALA A 1 99 ? -21.795 -0.004 26.798 1.00 88.25 99 ALA A CA 1
ATOM 730 C C . ALA A 1 99 ? -22.270 -0.519 28.167 1.00 88.25 99 ALA A C 1
ATOM 732 O O . ALA A 1 99 ? -23.288 -0.057 28.677 1.00 88.25 99 ALA A O 1
ATOM 733 N N . THR A 1 100 ? -21.520 -1.421 28.803 1.00 87.06 100 THR A N 1
ATOM 734 C CA . THR A 1 100 ? -21.849 -1.924 30.147 1.00 87.06 100 THR A CA 1
ATOM 735 C C . THR A 1 100 ? -21.730 -0.830 31.209 1.00 87.06 100 THR A C 1
ATOM 737 O O . THR A 1 100 ? -22.583 -0.738 32.087 1.00 87.06 100 THR A O 1
ATOM 740 N N . ALA A 1 101 ? -20.711 0.028 31.116 1.00 84.38 101 ALA A N 1
ATOM 741 C CA . ALA A 1 101 ? -20.525 1.147 32.037 1.00 84.38 101 ALA A CA 1
ATOM 742 C C . ALA A 1 101 ? -21.651 2.191 31.927 1.00 84.38 101 ALA A C 1
ATOM 744 O O . ALA A 1 101 ? -22.167 2.640 32.947 1.00 84.38 101 ALA A O 1
ATOM 745 N N . VAL A 1 102 ? -22.075 2.540 30.705 1.00 80.44 102 VAL A N 1
ATOM 746 C CA . VAL A 1 102 ? -23.181 3.490 30.469 1.00 80.44 102 VAL A CA 1
ATOM 747 C C . VAL A 1 102 ? -24.530 2.915 30.914 1.00 80.44 102 VAL A C 1
ATOM 749 O O . VAL A 1 102 ? -25.361 3.647 31.441 1.00 80.44 102 VAL A O 1
ATOM 752 N N . ASN A 1 103 ? -24.741 1.605 30.761 1.00 77.06 103 ASN A N 1
ATOM 753 C CA . ASN A 1 103 ? -25.935 0.906 31.254 1.00 77.06 103 ASN A CA 1
ATOM 754 C C . ASN A 1 103 ? -25.803 0.439 32.720 1.00 77.06 103 ASN A C 1
ATOM 756 O O . ASN A 1 103 ? -26.592 -0.384 33.187 1.00 77.06 103 ASN A O 1
ATOM 760 N N . GLY A 1 104 ? -24.785 0.924 33.437 1.00 70.69 104 GLY A N 1
ATOM 761 C CA . GLY A 1 104 ? -24.452 0.498 34.788 1.00 70.69 104 GLY A CA 1
ATOM 762 C C . GLY A 1 104 ? -25.503 0.867 35.851 1.00 70.69 104 GLY A C 1
ATOM 763 O O . GLY A 1 104 ? -26.415 1.660 35.606 1.00 70.69 104 GLY A O 1
ATOM 764 N N . PRO A 1 105 ? -25.362 0.318 37.073 1.00 62.03 105 PRO A N 1
ATOM 765 C CA . PRO A 1 105 ? -26.357 0.390 38.151 1.00 62.03 105 PRO A CA 1
ATOM 766 C C . PRO A 1 105 ? -26.721 1.804 38.637 1.00 62.03 105 PRO A C 1
ATOM 768 O O . PRO A 1 105 ? -27.706 1.948 39.359 1.00 62.03 105 PRO A O 1
ATOM 771 N N . ASP A 1 106 ? -25.989 2.846 38.233 1.00 58.81 106 ASP A N 1
ATOM 772 C CA . ASP A 1 106 ? -26.326 4.239 38.553 1.00 58.81 106 ASP A CA 1
ATOM 773 C C . ASP A 1 106 ? -27.632 4.711 37.895 1.00 58.81 106 ASP A C 1
ATOM 775 O O . ASP A 1 106 ? -28.322 5.550 38.468 1.00 58.81 106 ASP A O 1
ATOM 779 N N . LEU A 1 107 ? -28.052 4.121 36.766 1.00 59.03 107 LEU A N 1
ATOM 780 C CA . LEU A 1 107 ? -29.389 4.375 36.204 1.00 59.03 107 LEU A CA 1
ATOM 781 C C . LEU A 1 107 ? -30.520 3.728 37.025 1.00 59.03 107 LEU A C 1
ATOM 783 O O . LEU A 1 107 ? -31.670 4.153 36.925 1.00 59.03 107 LEU A O 1
ATOM 787 N N . PHE A 1 108 ? -30.212 2.721 37.851 1.00 59.91 108 PHE A N 1
ATOM 788 C CA . PHE A 1 108 ? -31.181 2.057 38.731 1.00 59.91 108 PHE A CA 1
ATOM 789 C C . PHE A 1 108 ? -31.275 2.702 40.123 1.00 59.91 108 PHE A C 1
ATOM 791 O O . PHE A 1 108 ? -32.187 2.376 40.885 1.00 59.91 108 PHE A O 1
ATOM 798 N N . LYS A 1 109 ? -30.390 3.651 40.463 1.00 58.16 109 LYS A N 1
ATOM 799 C CA . LYS A 1 109 ? -30.567 4.515 41.637 1.00 58.16 109 LYS A CA 1
ATOM 800 C C . LYS A 1 109 ? -31.551 5.630 41.291 1.00 58.16 109 LYS A C 1
ATOM 802 O O . LYS A 1 109 ? -31.193 6.684 40.778 1.00 58.16 109 LYS A O 1
ATOM 807 N N . GLN A 1 110 ? -32.822 5.366 41.571 1.00 55.16 110 GLN A N 1
ATOM 808 C CA . GLN A 1 110 ? -33.905 6.339 41.488 1.00 55.16 110 GLN A CA 1
ATOM 809 C C . GLN A 1 110 ? -33.539 7.604 42.304 1.00 55.16 110 GLN A C 1
ATOM 811 O O . GLN A 1 110 ? -33.238 7.482 43.494 1.00 55.16 110 GLN A O 1
ATOM 816 N N . PRO A 1 111 ? -33.561 8.818 41.720 1.00 53.44 111 PRO A N 1
ATOM 817 C CA . PRO A 1 111 ? -33.432 10.063 42.473 1.00 53.44 111 PRO A CA 1
ATOM 818 C C . PRO A 1 111 ? -34.759 10.318 43.199 1.00 53.44 111 PRO A C 1
ATOM 820 O O . PRO A 1 111 ? -35.601 11.082 42.737 1.00 53.44 111 PRO A O 1
ATOM 823 N N . GLY A 1 112 ? -34.993 9.578 44.282 1.00 53.25 112 GLY A N 1
ATOM 824 C CA . GLY A 1 112 ? -36.257 9.587 45.022 1.00 53.25 112 GLY A CA 1
ATOM 825 C C . GLY A 1 112 ? -36.115 9.534 46.540 1.00 53.25 112 GLY A C 1
ATOM 826 O O . GLY A 1 112 ? -37.051 9.921 47.230 1.00 53.25 112 GLY A O 1
ATOM 827 N N . GLU A 1 113 ? -34.951 9.158 47.076 1.00 53.59 113 GLU A N 1
ATOM 828 C CA . GLU A 1 113 ? -34.712 9.206 48.522 1.00 53.59 113 GLU A CA 1
ATOM 829 C C . GLU A 1 113 ? -34.312 10.636 48.932 1.00 53.59 113 GLU A C 1
ATOM 831 O O . GLU A 1 113 ? -33.175 10.926 49.308 1.00 53.59 113 GLU A O 1
ATOM 836 N N . ALA A 1 114 ? -35.248 11.576 48.788 1.00 54.72 114 ALA A N 1
ATOM 837 C CA . ALA A 1 114 ? -35.189 12.806 49.559 1.00 54.72 114 ALA A CA 1
ATOM 838 C C . ALA A 1 114 ? -35.298 12.409 51.042 1.00 54.72 114 ALA A C 1
ATOM 840 O O . ALA A 1 114 ? -36.178 11.608 51.371 1.00 54.72 114 ALA A O 1
ATOM 841 N N . PRO A 1 115 ? -34.446 12.927 51.947 1.00 52.25 115 PRO A N 1
ATOM 842 C CA . PRO A 1 115 ? -34.664 12.716 53.367 1.00 52.25 115 PRO A CA 1
ATOM 843 C C . PRO A 1 115 ? -36.043 13.294 53.671 1.00 52.25 115 PRO A C 1
ATOM 845 O O . PRO A 1 115 ? -36.282 14.478 53.423 1.00 52.25 115 PRO A O 1
ATOM 848 N N . ALA A 1 116 ? -36.963 12.437 54.114 1.00 53.69 116 ALA A N 1
ATOM 849 C CA . ALA A 1 116 ? -38.261 12.859 54.596 1.00 53.69 116 ALA A CA 1
ATOM 850 C C . ALA A 1 116 ? -38.011 13.941 55.648 1.00 53.69 116 ALA A C 1
ATOM 852 O O . ALA A 1 116 ? -37.486 13.674 56.729 1.00 53.69 116 ALA A O 1
ATOM 853 N N . ALA A 1 117 ? -38.307 15.182 55.274 1.00 52.91 117 ALA A N 1
ATOM 854 C CA . ALA A 1 117 ? -38.447 16.270 56.209 1.00 52.91 117 ALA A CA 1
ATOM 855 C C . ALA A 1 117 ? -39.656 15.915 57.078 1.00 52.91 117 ALA A C 1
ATOM 857 O O . ALA A 1 117 ? -40.800 16.167 56.705 1.00 52.91 117 ALA A O 1
ATOM 858 N N . GLU A 1 118 ? -39.396 15.252 58.203 1.00 52.97 118 GLU A N 1
ATOM 859 C CA . GLU A 1 118 ? -40.315 15.210 59.331 1.00 52.97 118 GLU A CA 1
ATOM 860 C C . GLU A 1 118 ? -40.348 16.614 59.929 1.00 52.97 118 GLU A C 1
ATOM 862 O O . GLU A 1 118 ? -39.628 16.927 60.874 1.00 52.97 118 GLU A O 1
ATOM 867 N N . ASP A 1 119 ? -41.148 17.484 59.320 1.00 49.09 119 ASP A N 1
ATOM 868 C CA . ASP A 1 119 ? -41.474 18.782 59.885 1.00 49.09 119 ASP A CA 1
ATOM 869 C C . ASP A 1 119 ? -42.970 18.820 60.207 1.00 49.09 119 ASP A C 1
ATOM 871 O O . ASP A 1 119 ? -43.823 18.900 59.325 1.00 49.09 119 ASP A O 1
ATOM 875 N N . GLY A 1 120 ? -43.245 18.740 61.511 1.00 54.34 120 GLY A N 1
ATOM 876 C CA . GLY A 1 120 ? -44.395 19.344 62.178 1.00 54.34 120 GLY A CA 1
ATOM 877 C C . GLY A 1 120 ? -45.747 18.644 62.049 1.00 54.34 120 GLY A C 1
ATOM 878 O O . GLY A 1 120 ? -46.345 18.601 60.979 1.00 54.34 120 GLY A O 1
ATOM 879 N N . GLN A 1 121 ? -46.318 18.247 63.195 1.00 53.34 121 GLN A N 1
ATOM 880 C CA . GLN A 1 121 ? -47.502 18.902 63.788 1.00 53.34 121 GLN A CA 1
ATOM 881 C C . GLN A 1 121 ? -48.176 17.974 64.824 1.00 53.34 121 GLN A C 1
ATOM 883 O O . GLN A 1 121 ? -48.412 16.815 64.512 1.00 53.34 121 GLN A O 1
ATOM 888 N N . GLN A 1 122 ? -48.619 18.562 65.952 1.00 51.88 122 GLN A N 1
ATOM 889 C CA . GLN A 1 122 ? -49.445 17.999 67.052 1.00 51.88 122 GLN A CA 1
ATOM 890 C C . GLN A 1 122 ? -48.616 17.271 68.134 1.00 51.88 122 GLN A C 1
ATOM 892 O O . GLN A 1 122 ? -47.938 16.304 67.841 1.00 51.88 122 GLN A O 1
ATOM 897 N N . ASP A 1 123 ? -48.501 17.760 69.373 1.00 50.62 123 ASP A N 1
ATOM 898 C CA . ASP A 1 123 ? -49.609 18.156 70.243 1.00 50.62 123 ASP A CA 1
ATOM 899 C C . ASP A 1 123 ? -49.373 19.453 71.039 1.00 50.62 123 ASP A C 1
ATOM 901 O O . ASP A 1 123 ? -48.358 19.672 71.704 1.00 50.62 123 ASP A O 1
ATOM 905 N N . ARG A 1 124 ? -50.386 20.321 70.953 1.00 58.84 124 ARG A N 1
ATOM 906 C CA . ARG A 1 124 ? -50.779 21.245 72.020 1.00 58.84 124 ARG A CA 1
ATOM 907 C C . ARG A 1 124 ? -51.411 20.413 73.148 1.00 58.84 124 ARG A C 1
ATOM 909 O O . ARG A 1 124 ? -52.032 19.410 72.834 1.00 58.84 124 ARG A O 1
ATOM 916 N N . GLU A 1 125 ? -51.368 20.947 74.375 1.00 56.12 125 GLU A N 1
ATOM 917 C CA . GLU A 1 125 ? -52.114 20.491 75.578 1.00 56.12 125 GLU A CA 1
ATOM 918 C C . GLU A 1 125 ? -51.481 19.240 76.224 1.00 56.12 125 GLU A C 1
ATOM 920 O O . GLU A 1 125 ? -51.351 18.205 75.596 1.00 56.12 125 GLU A O 1
ATOM 925 N N . ASP A 1 126 ? -50.883 19.268 77.416 1.00 49.69 126 ASP A N 1
ATOM 926 C CA . ASP A 1 126 ? -51.380 19.622 78.756 1.00 49.69 126 ASP A CA 1
ATOM 927 C C . ASP A 1 126 ? -50.125 19.838 79.642 1.00 49.69 126 ASP A C 1
ATOM 929 O O . ASP A 1 126 ? -49.132 19.136 79.488 1.00 49.69 126 ASP A O 1
ATOM 933 N N . GLY A 1 127 ? -50.000 20.812 80.535 1.00 58.97 127 GLY A N 1
ATOM 934 C CA . GLY A 1 127 ? -50.802 20.975 81.738 1.00 58.97 127 GLY A CA 1
ATOM 935 C C . GLY A 1 127 ? -49.854 21.477 82.840 1.00 58.97 127 GLY A C 1
ATOM 936 O O . GLY A 1 127 ? -48.713 21.028 82.949 1.00 58.97 127 GLY A O 1
ATOM 937 N N . ARG A 1 128 ? -50.310 22.496 83.565 1.00 52.38 128 ARG A N 1
ATOM 938 C CA . ARG A 1 128 ? -49.640 23.147 84.700 1.00 52.38 128 ARG A CA 1
ATOM 939 C C . ARG A 1 128 ? -49.555 22.244 85.922 1.00 52.38 128 ARG A C 1
ATOM 941 O O . ARG A 1 128 ? -50.506 21.459 86.120 1.00 52.38 128 ARG A O 1
#

Foldseek 3Di:
DVVVVVVVVVVVVVVVVCCVVVVPDDDDDDCPPPPPPFPDADPPDDGALVSLVPGDDDDDPDDDDPVVVVVVSNVVNVVRNVVVVVVVVVVVVVVVVVVCVVVDCVVVPPPPPDPPPPDDDDDDDDDD

Secondary structure (DSSP, 8-state):
-HHHHHHHHHHHHHHHHHHHHHTTS--SS----------PPPSSS---HHHHHH--PPP-SS---HHHHHHHHHHHHHHHHHHHHHHHHHHHHHHHHHHHHHTSGGGGS-TT----------------